Protein AF-A0A2T6D0Q4-F1 (afdb_monomer)

Sequence (81 aa):
MGKNLGYRVPDEIGIGFLSLHPEEFNFSGAIQNCEVIGATAVDVMTEEMNHNHLGVQNFPKLVYIESSWPSGSVTHPSWSG

Solvent-accessible surface area (backbone atoms only — not comparable to full-atom values): 5154 Å² total; per-residue (Å²): 137,79,81,88,81,80,75,50,73,20,86,76,44,62,50,76,40,83,69,30,58,84,89,50,55,64,43,17,28,31,32,58,55,62,69,60,52,53,52,51,52,52,52,54,50,51,55,35,51,76,69,72,51,71,84,84,63,96,74,75,87,85,82,87,79,88,61,56,56,45,85,17,70,29,35,39,90,89,64,82,115

Structure (mmCIF, N/CA/C/O backbone):
data_AF-A0A2T6D0Q4-F1
#
_entry.id   AF-A0A2T6D0Q4-F1
#
loop_
_atom_site.group_PDB
_atom_site.id
_atom_site.type_symbol
_atom_site.label_atom_id
_atom_site.label_alt_id
_atom_site.label_comp_id
_atom_site.label_asym_id
_atom_site.label_entity_id
_atom_site.label_seq_id
_atom_site.pdbx_PDB_ins_code
_atom_site.Cartn_x
_atom_site.Cartn_y
_atom_site.Cartn_z
_atom_site.occupancy
_atom_site.B_iso_or_equiv
_atom_site.auth_seq_id
_atom_site.auth_comp_id
_atom_site.auth_asym_id
_atom_site.auth_atom_id
_atom_site.pdbx_PDB_model_num
ATOM 1 N N . MET A 1 1 ? 6.793 8.911 22.044 1.00 39.75 1 MET A N 1
ATOM 2 C CA . MET A 1 1 ? 6.118 8.273 23.195 1.00 39.75 1 MET A CA 1
ATOM 3 C C . MET A 1 1 ? 4.954 9.171 23.608 1.00 39.75 1 MET A C 1
ATOM 5 O O . MET A 1 1 ? 5.189 10.206 24.219 1.00 39.75 1 MET A O 1
ATOM 9 N N . GLY A 1 2 ? 3.740 8.895 23.122 1.00 45.62 2 GLY A N 1
ATOM 10 C CA . GLY A 1 2 ? 2.572 9.770 23.307 1.00 45.62 2 GLY A CA 1
ATOM 11 C C . GLY A 1 2 ? 1.984 9.676 24.717 1.00 45.62 2 GLY A C 1
ATOM 12 O O . GLY A 1 2 ? 2.014 8.611 25.328 1.00 45.62 2 GLY A O 1
ATOM 13 N N . LYS A 1 3 ? 1.461 10.793 25.240 1.00 53.28 3 LYS A N 1
ATOM 14 C CA . LYS A 1 3 ? 0.686 10.826 26.490 1.00 53.28 3 LYS A CA 1
ATOM 15 C C . LYS A 1 3 ? -0.518 9.881 26.371 1.00 53.28 3 LYS A C 1
ATOM 17 O O . LYS A 1 3 ? -1.255 9.970 25.393 1.00 53.28 3 LYS A O 1
ATOM 22 N N . ASN A 1 4 ? -0.745 9.033 27.376 1.00 62.16 4 ASN A N 1
ATOM 23 C CA . ASN A 1 4 ? -1.987 8.268 27.507 1.00 62.16 4 ASN A CA 1
ATOM 24 C C . ASN A 1 4 ? -3.133 9.246 27.797 1.00 62.16 4 ASN A C 1
ATOM 26 O O . ASN A 1 4 ? -3.292 9.703 28.926 1.00 62.16 4 ASN A O 1
ATOM 30 N N . LEU A 1 5 ? -3.891 9.604 26.761 1.00 73.50 5 LEU A N 1
ATOM 31 C CA . LEU A 1 5 ? -5.028 10.524 26.859 1.00 73.50 5 LEU A CA 1
ATOM 32 C C . LEU A 1 5 ? -6.285 9.863 27.462 1.00 73.50 5 LEU A C 1
ATOM 34 O O . LEU A 1 5 ? -7.246 10.562 27.753 1.00 73.50 5 LEU A O 1
ATOM 38 N N . GLY A 1 6 ? -6.271 8.542 27.687 1.00 83.88 6 GLY A N 1
ATOM 39 C CA . GLY A 1 6 ? -7.335 7.808 28.388 1.00 83.88 6 GLY A CA 1
ATOM 40 C C . GLY A 1 6 ? -8.578 7.470 27.556 1.00 83.88 6 GLY A C 1
ATOM 41 O O . GLY A 1 6 ? -9.526 6.924 28.113 1.00 83.88 6 GLY A O 1
ATOM 42 N N . TYR A 1 7 ? -8.582 7.760 26.253 1.00 87.25 7 TYR A N 1
ATOM 43 C CA . TYR A 1 7 ? -9.699 7.440 25.359 1.00 87.25 7 TYR A CA 1
ATOM 44 C C . TYR A 1 7 ? -9.758 5.949 24.993 1.00 87.25 7 TYR A C 1
ATOM 46 O O . TYR A 1 7 ? -8.721 5.308 24.801 1.00 87.25 7 TYR A O 1
ATOM 54 N N . ARG A 1 8 ? -10.974 5.409 24.855 1.00 88.75 8 ARG A N 1
ATOM 55 C CA . ARG A 1 8 ? -11.239 4.028 24.423 1.00 88.75 8 ARG A CA 1
ATOM 56 C C . ARG A 1 8 ? -11.319 3.920 22.900 1.00 88.75 8 ARG A C 1
ATOM 58 O O . ARG A 1 8 ? -12.041 4.670 22.249 1.00 88.75 8 ARG A O 1
ATOM 65 N N . VAL A 1 9 ? -10.621 2.934 22.350 1.00 90.12 9 VAL A N 1
ATOM 66 C CA . VAL A 1 9 ? -10.691 2.540 20.936 1.00 90.12 9 VAL A CA 1
ATOM 67 C C . VAL A 1 9 ? -11.468 1.221 20.861 1.00 90.12 9 VAL A C 1
ATOM 69 O O . VAL A 1 9 ? -11.165 0.333 21.661 1.00 90.12 9 VAL A O 1
ATOM 72 N N . PRO A 1 10 ? -12.439 1.056 19.945 1.00 91.88 10 PRO A N 1
ATOM 73 C CA . PRO A 1 10 ? -12.851 1.996 18.894 1.00 91.88 10 PRO A CA 1
ATOM 74 C C . PRO A 1 10 ? -13.986 2.966 19.287 1.00 91.88 10 PRO A C 1
ATOM 76 O O . PRO A 1 10 ? -14.396 3.778 18.460 1.00 91.88 10 PRO A O 1
ATOM 79 N N . ASP A 1 11 ? -14.518 2.871 20.510 1.00 89.62 11 ASP A N 1
ATOM 80 C CA . ASP A 1 11 ? -15.784 3.520 20.896 1.00 89.62 11 ASP A CA 1
ATOM 81 C C . ASP A 1 11 ? -15.729 5.055 20.938 1.00 89.62 11 ASP A C 1
ATOM 83 O O . ASP A 1 11 ? -16.677 5.722 20.530 1.00 89.62 11 ASP A O 1
ATOM 87 N N . GLU A 1 12 ? -14.645 5.625 21.472 1.00 90.88 12 GLU A N 1
ATOM 88 C CA . GLU A 1 12 ? -14.483 7.078 21.621 1.00 90.88 12 GLU A CA 1
ATOM 89 C C . GLU A 1 12 ? -13.621 7.665 20.501 1.00 90.88 12 GLU A C 1
ATOM 91 O O . GLU A 1 12 ? -13.828 8.809 20.095 1.00 90.88 12 GLU A O 1
ATOM 96 N N . ILE A 1 13 ? -12.655 6.891 19.997 1.00 90.06 13 ILE A N 1
ATOM 97 C CA . ILE A 1 13 ? -11.778 7.273 18.888 1.00 90.06 13 ILE A CA 1
ATOM 98 C C . ILE A 1 13 ? -11.537 6.055 17.992 1.00 90.06 13 ILE A C 1
ATOM 100 O O . ILE A 1 13 ? -11.156 4.991 18.474 1.00 90.06 13 ILE A O 1
ATOM 104 N N . GLY A 1 14 ? -11.696 6.241 16.680 1.00 90.69 14 GLY A N 1
ATOM 105 C CA . GLY A 1 14 ? -11.277 5.272 15.668 1.00 90.69 14 GLY A CA 1
ATOM 106 C C . GLY A 1 14 ? -9.849 5.532 15.179 1.00 90.69 14 GLY A C 1
ATOM 107 O O . GLY A 1 14 ? -9.427 6.683 15.065 1.00 90.69 14 GLY A O 1
ATOM 108 N N . ILE A 1 15 ? -9.115 4.468 14.856 1.00 91.25 15 ILE A N 1
ATOM 109 C CA . ILE A 1 15 ? -7.766 4.534 14.285 1.00 91.25 15 ILE A CA 1
ATOM 110 C C . ILE A 1 15 ? -7.791 3.918 12.889 1.00 91.25 15 ILE A C 1
ATOM 112 O O . ILE A 1 15 ? -8.202 2.774 12.719 1.00 91.25 15 ILE A O 1
ATOM 116 N N . GLY A 1 16 ? -7.328 4.682 11.901 1.00 92.31 16 GLY A N 1
ATOM 117 C CA . GLY A 1 16 ? -7.089 4.206 10.543 1.00 92.31 16 GLY A CA 1
ATOM 118 C C . GLY A 1 16 ? -5.600 4.243 10.223 1.00 92.31 16 GLY A C 1
ATOM 119 O O . GLY A 1 16 ? -4.940 5.259 10.449 1.00 92.31 16 GLY A O 1
ATOM 120 N N . PHE A 1 17 ? -5.073 3.148 9.689 1.00 93.81 17 PHE A N 1
ATOM 121 C CA . PHE A 1 17 ? -3.692 3.053 9.229 1.00 93.81 17 PHE A CA 1
ATOM 122 C C . PHE A 1 17 ? -3.621 3.323 7.723 1.00 93.81 17 PHE A C 1
ATOM 124 O O . PHE A 1 17 ? -4.442 2.840 6.953 1.00 93.81 17 PHE A O 1
ATOM 131 N N . LEU A 1 18 ? -2.632 4.098 7.279 1.00 91.56 18 LEU A N 1
ATOM 132 C CA . LEU A 1 18 ? -2.471 4.429 5.853 1.00 91.56 18 LEU A CA 1
ATOM 133 C C . LEU A 1 18 ? -1.588 3.432 5.091 1.00 91.56 18 LEU A C 1
ATOM 135 O O . LE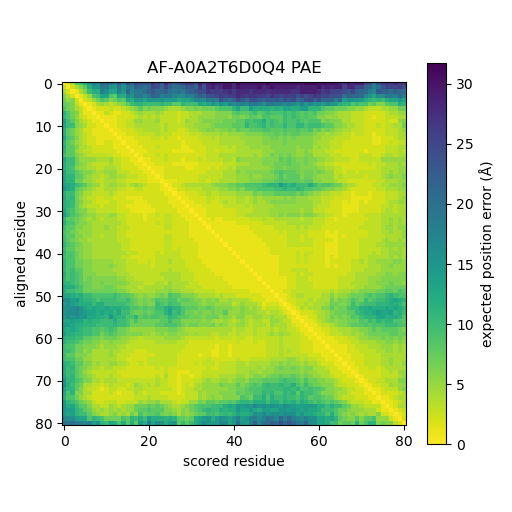U A 1 18 ? -1.441 3.549 3.880 1.00 91.56 18 LEU A O 1
ATOM 139 N N . SER A 1 19 ? -0.953 2.502 5.802 1.00 92.56 19 SER A N 1
ATOM 140 C CA . SER A 1 19 ? 0.027 1.581 5.238 1.00 92.56 19 SER A CA 1
ATOM 141 C C . SER A 1 19 ? 0.014 0.283 6.029 1.00 92.56 19 SER A C 1
ATOM 143 O O . SER A 1 19 ? 0.835 0.101 6.925 1.00 92.56 19 SER A O 1
ATOM 145 N N . LEU A 1 20 ? -0.942 -0.587 5.719 1.00 94.56 20 LEU A N 1
ATOM 146 C CA . LEU A 1 20 ? -0.997 -1.932 6.274 1.00 94.56 20 LEU A CA 1
ATOM 147 C C . LE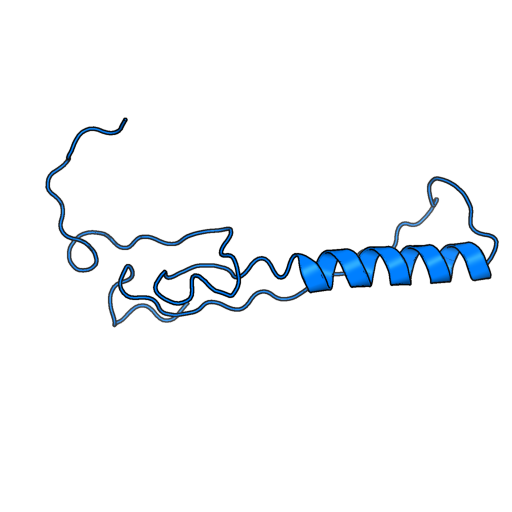U A 1 20 ? -0.250 -2.912 5.376 1.00 94.56 20 LEU A C 1
ATOM 149 O O . LEU A 1 20 ? -0.436 -2.931 4.152 1.00 94.56 20 LEU A O 1
ATOM 153 N N . HIS A 1 21 ? 0.553 -3.766 6.006 1.00 92.12 21 HIS A N 1
ATOM 154 C CA . HIS A 1 21 ? 0.946 -5.027 5.404 1.00 92.12 21 HIS A CA 1
ATOM 155 C C . HIS A 1 21 ? -0.301 -5.924 5.272 1.00 92.12 21 HIS A C 1
ATOM 157 O O . HIS A 1 21 ? -1.156 -5.899 6.160 1.00 92.12 21 HIS A O 1
ATOM 163 N N . PRO A 1 22 ? -0.437 -6.747 4.215 1.00 89.00 22 PRO A N 1
ATOM 164 C CA . PRO A 1 22 ? -1.610 -7.613 4.038 1.00 89.00 22 PRO A CA 1
ATOM 165 C C . PRO A 1 22 ? -1.912 -8.544 5.227 1.00 89.00 22 PRO A C 1
ATOM 167 O O . PRO A 1 22 ? -3.056 -8.935 5.442 1.00 89.00 22 PRO A O 1
ATOM 170 N N . GLU A 1 23 ? -0.898 -8.876 6.028 1.00 91.12 23 GLU A N 1
ATOM 171 C CA . GLU A 1 23 ? -1.035 -9.717 7.227 1.00 91.12 23 GLU A CA 1
ATOM 172 C C . GLU A 1 23 ? -1.561 -8.961 8.465 1.00 91.12 23 GLU A C 1
ATOM 174 O O . GLU A 1 23 ? -1.907 -9.576 9.471 1.00 91.12 23 GLU A O 1
ATOM 179 N N . GLU A 1 24 ? -1.682 -7.633 8.405 1.00 90.69 24 GLU A N 1
ATOM 180 C CA . GLU A 1 24 ? -2.155 -6.777 9.502 1.00 90.69 24 GLU A CA 1
ATOM 181 C C . GLU A 1 24 ? -3.682 -6.561 9.477 1.00 90.69 24 GLU A C 1
ATOM 183 O O . GLU A 1 24 ? -4.189 -5.523 9.901 1.00 90.69 24 GLU A O 1
ATOM 188 N N . PHE A 1 25 ? -4.443 -7.563 9.025 1.00 83.12 25 PHE A N 1
ATOM 189 C CA . PHE A 1 25 ? -5.902 -7.497 8.818 1.00 83.12 25 PHE A CA 1
ATOM 190 C C . PHE A 1 25 ? -6.730 -7.215 10.086 1.00 83.12 25 PHE A C 1
ATOM 192 O O . PHE A 1 25 ? -7.917 -6.908 9.999 1.00 83.12 25 PHE A O 1
ATOM 199 N N . ASN A 1 26 ? -6.125 -7.321 11.273 1.00 89.88 26 ASN A N 1
ATOM 200 C CA . ASN A 1 26 ? -6.773 -6.963 12.537 1.00 89.88 26 ASN A CA 1
ATOM 201 C C . ASN A 1 26 ? -6.927 -5.443 12.714 1.00 89.88 26 ASN A C 1
ATOM 203 O O . ASN A 1 26 ? -7.720 -5.004 13.551 1.00 89.88 26 ASN A O 1
ATOM 207 N N . PHE A 1 27 ? -6.180 -4.644 11.949 1.00 92.31 27 PHE A N 1
ATOM 208 C CA . PHE A 1 27 ? -6.276 -3.192 11.948 1.00 92.31 27 PHE A CA 1
ATOM 209 C C . PHE A 1 27 ? -7.110 -2.687 10.778 1.00 92.31 27 PHE A C 1
ATOM 211 O O . PHE A 1 27 ? -7.165 -3.293 9.712 1.00 92.31 27 PHE A O 1
ATOM 218 N N . SER A 1 28 ? -7.752 -1.544 10.989 1.00 93.38 28 SER A N 1
ATOM 219 C CA . SER A 1 28 ? -8.478 -0.846 9.939 1.00 93.38 28 SER A CA 1
ATOM 220 C C . SER A 1 28 ? -7.532 0.079 9.199 1.00 93.38 28 SER A C 1
ATOM 222 O O . SER A 1 28 ? -6.840 0.881 9.831 1.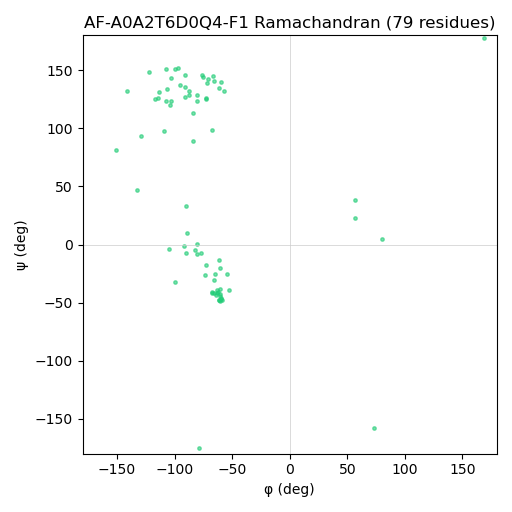00 93.38 28 SER A O 1
ATOM 224 N N . GLY A 1 29 ? -7.489 0.007 7.876 1.00 93.62 29 GLY A N 1
ATOM 225 C CA . GLY A 1 29 ? -6.563 0.836 7.117 1.00 93.62 29 GLY A CA 1
ATOM 226 C C . GLY A 1 29 ? -6.438 0.456 5.656 1.00 93.62 29 GLY A C 1
ATOM 227 O O . GLY A 1 29 ? -7.015 -0.528 5.220 1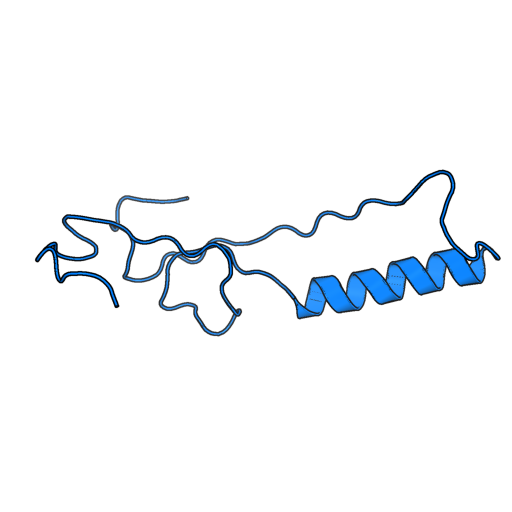.00 93.62 29 GLY A O 1
ATOM 228 N N . ALA A 1 30 ? -5.645 1.218 4.913 1.00 94.25 30 ALA A N 1
ATOM 229 C CA . ALA A 1 30 ? -5.334 0.938 3.518 1.00 94.25 30 ALA A CA 1
ATOM 230 C C . ALA A 1 30 ? -4.229 -0.127 3.412 1.00 94.25 30 ALA A C 1
ATOM 232 O O . ALA A 1 30 ? -3.127 0.063 3.939 1.00 94.25 30 ALA A O 1
ATOM 233 N N . ILE A 1 31 ? -4.498 -1.232 2.709 1.00 94.75 31 ILE A N 1
ATOM 234 C CA . ILE A 1 31 ? -3.465 -2.223 2.369 1.00 94.75 31 ILE A CA 1
ATOM 235 C C . ILE A 1 31 ? -2.552 -1.647 1.288 1.00 94.75 31 ILE A C 1
ATOM 237 O O . ILE A 1 31 ? -3.015 -1.227 0.228 1.00 94.75 31 ILE A O 1
ATOM 241 N N . GLN A 1 32 ? -1.244 -1.644 1.536 1.00 91.88 32 GLN A N 1
ATOM 242 C CA . GLN A 1 32 ? -0.290 -0.973 0.654 1.00 91.88 32 GLN A CA 1
ATOM 243 C C . GLN A 1 32 ? -0.039 -1.719 -0.667 1.00 91.88 32 GLN A C 1
ATOM 245 O O . GLN A 1 32 ? 0.314 -1.088 -1.656 1.00 91.88 32 GLN A O 1
ATOM 250 N N . ASN A 1 33 ? -0.213 -3.046 -0.701 1.00 93.75 33 ASN A N 1
ATOM 251 C CA . ASN A 1 33 ? 0.042 -3.890 -1.879 1.00 93.75 33 ASN A CA 1
ATOM 252 C C . ASN A 1 33 ? 1.482 -3.777 -2.436 1.00 93.75 33 ASN A C 1
ATOM 254 O O . ASN A 1 33 ? 1.693 -3.823 -3.647 1.00 93.75 33 ASN A O 1
ATOM 258 N N . CYS A 1 34 ? 2.491 -3.662 -1.561 1.00 93.50 34 CYS A N 1
ATOM 259 C CA . CYS A 1 34 ? 3.903 -3.484 -1.944 1.00 93.50 34 CYS A CA 1
ATOM 260 C C . CYS A 1 34 ? 4.439 -4.516 -2.938 1.00 93.50 34 CYS A C 1
ATOM 262 O O . CYS A 1 34 ? 5.195 -4.155 -3.836 1.00 93.50 34 CYS A O 1
ATOM 264 N N . GLU A 1 35 ? 4.054 -5.784 -2.796 1.00 94.06 35 GLU A N 1
ATOM 265 C CA . GLU A 1 35 ? 4.483 -6.840 -3.719 1.00 94.06 35 GLU A CA 1
ATOM 266 C C . GLU A 1 35 ? 3.946 -6.598 -5.134 1.00 94.06 35 GLU A C 1
ATOM 268 O O . GLU A 1 35 ? 4.696 -6.669 -6.106 1.00 94.06 35 GLU A O 1
ATOM 273 N N . VAL A 1 36 ? 2.669 -6.217 -5.246 1.00 95.50 36 VAL A N 1
ATOM 274 C CA . VAL A 1 36 ? 2.026 -5.879 -6.523 1.00 95.50 36 VAL A CA 1
ATOM 275 C C . VAL A 1 36 ? 2.645 -4.617 -7.122 1.00 95.50 36 VAL A C 1
ATOM 277 O O . VAL A 1 36 ? 2.914 -4.583 -8.322 1.00 95.50 36 VAL A O 1
ATOM 280 N N . ILE A 1 37 ? 2.927 -3.599 -6.300 1.00 96.00 37 ILE A N 1
ATOM 281 C CA . ILE A 1 37 ? 3.630 -2.377 -6.727 1.00 96.00 37 ILE A CA 1
ATOM 282 C C . ILE A 1 37 ? 5.008 -2.723 -7.298 1.00 96.00 37 ILE A C 1
ATOM 284 O O . ILE A 1 37 ? 5.356 -2.259 -8.384 1.00 96.00 37 ILE A O 1
ATOM 288 N N . GLY A 1 38 ? 5.779 -3.553 -6.594 1.00 96.62 38 GLY A N 1
ATOM 289 C CA . GLY A 1 38 ? 7.106 -3.978 -7.029 1.00 96.62 38 GLY A CA 1
ATOM 290 C C . GLY A 1 38 ? 7.070 -4.749 -8.348 1.00 96.62 38 GLY A C 1
ATOM 291 O O . GLY A 1 38 ? 7.819 -4.417 -9.265 1.00 96.62 38 GLY A O 1
ATOM 292 N N . ALA A 1 39 ? 6.167 -5.724 -8.470 1.00 97.62 39 ALA A N 1
ATOM 293 C CA . ALA A 1 39 ? 5.980 -6.485 -9.705 1.00 97.62 39 ALA A CA 1
ATOM 294 C C . ALA A 1 39 ? 5.595 -5.570 -10.880 1.00 97.62 39 ALA A C 1
ATOM 296 O O . ALA A 1 39 ? 6.241 -5.592 -11.925 1.00 97.62 39 ALA A O 1
ATOM 297 N N . THR A 1 40 ? 4.630 -4.673 -10.666 1.00 97.56 40 THR A N 1
ATOM 298 C CA . THR A 1 40 ? 4.174 -3.712 -11.681 1.00 97.56 40 THR A CA 1
ATOM 299 C C . THR A 1 40 ? 5.300 -2.784 -12.140 1.00 97.56 40 THR A C 1
ATOM 301 O O . THR A 1 40 ? 5.402 -2.467 -13.323 1.00 97.56 40 THR A O 1
ATOM 304 N N . ALA A 1 41 ? 6.179 -2.353 -11.232 1.00 95.62 41 ALA A N 1
ATOM 305 C CA . ALA A 1 41 ? 7.328 -1.530 -11.597 1.00 95.62 41 ALA A CA 1
ATOM 306 C C . ALA A 1 41 ? 8.303 -2.272 -12.531 1.00 95.62 41 ALA A C 1
ATOM 308 O O . ALA A 1 41 ? 8.825 -1.674 -13.475 1.00 95.62 41 ALA A O 1
ATOM 309 N N . VAL A 1 42 ? 8.530 -3.570 -12.295 1.00 96.88 42 VAL A N 1
ATOM 310 C CA . VAL A 1 42 ? 9.365 -4.419 -13.163 1.00 96.88 42 VAL A CA 1
ATOM 311 C C . VAL A 1 42 ? 8.706 -4.632 -14.527 1.00 96.88 42 VAL A C 1
ATOM 313 O O . VAL A 1 42 ? 9.389 -4.541 -15.549 1.00 96.88 42 VAL A O 1
ATOM 316 N N . ASP A 1 43 ? 7.392 -4.848 -14.563 1.00 96.25 43 ASP A N 1
ATOM 317 C CA . ASP A 1 43 ? 6.642 -5.003 -15.813 1.00 96.25 43 ASP A CA 1
ATOM 318 C C . ASP A 1 43 ? 6.724 -3.738 -16.677 1.00 96.25 43 ASP A C 1
ATOM 320 O O . ASP A 1 43 ? 7.082 -3.815 -17.855 1.00 96.25 43 ASP A O 1
ATOM 324 N N . VAL A 1 44 ? 6.494 -2.559 -16.082 1.00 94.56 44 VAL A N 1
ATOM 325 C CA . VAL A 1 44 ? 6.616 -1.270 -16.783 1.00 94.56 44 VAL A CA 1
ATOM 326 C C . VAL A 1 44 ? 8.039 -1.069 -17.305 1.00 94.56 44 VAL A C 1
ATOM 328 O O . VAL A 1 44 ? 8.216 -0.691 -18.4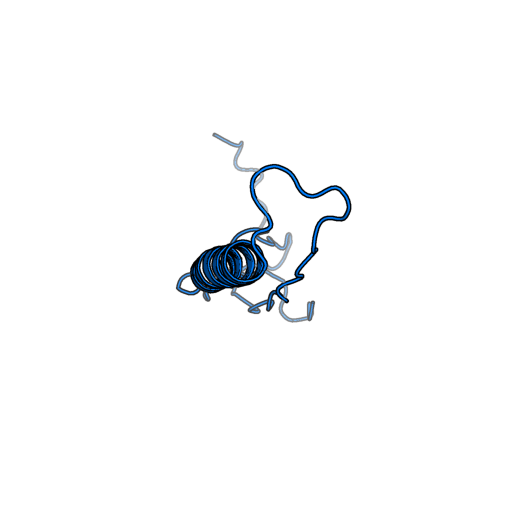59 1.00 94.56 44 VAL A O 1
ATOM 331 N N . MET A 1 45 ? 9.066 -1.363 -16.501 1.00 93.31 45 MET A N 1
ATOM 332 C CA . MET A 1 45 ? 10.460 -1.264 -16.949 1.00 93.31 45 MET A CA 1
ATOM 333 C C . MET A 1 45 ? 10.743 -2.182 -18.146 1.00 93.31 45 MET A C 1
ATOM 335 O O . MET A 1 45 ? 11.362 -1.756 -19.120 1.00 93.31 45 MET A O 1
ATOM 339 N N . THR A 1 46 ? 10.288 -3.433 -18.078 1.00 94.56 46 THR A N 1
ATOM 340 C CA . THR A 1 46 ? 10.499 -4.437 -19.130 1.00 94.56 46 THR A CA 1
ATOM 341 C C . THR A 1 46 ? 9.834 -4.012 -20.435 1.00 94.56 46 THR A C 1
ATOM 343 O O . THR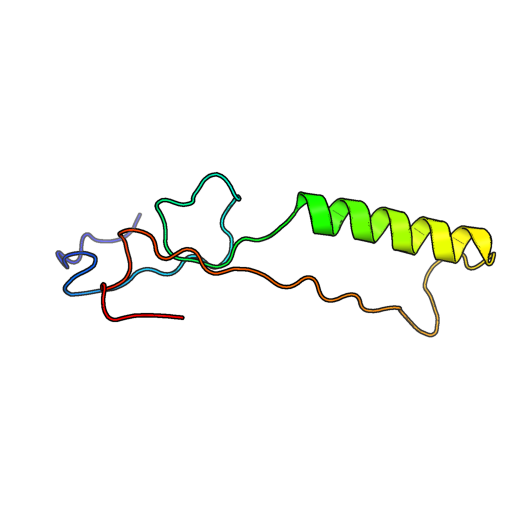 A 1 46 ? 10.416 -4.154 -21.511 1.00 94.56 46 THR A O 1
ATOM 346 N N . GLU A 1 47 ? 8.631 -3.446 -20.347 1.00 93.12 47 GLU A N 1
ATOM 347 C CA . GLU A 1 47 ? 7.920 -2.893 -21.494 1.00 93.12 47 GLU A CA 1
ATOM 348 C C . GLU A 1 47 ? 8.707 -1.752 -22.153 1.00 93.12 47 GLU A C 1
ATOM 350 O O . GLU A 1 47 ? 8.907 -1.781 -23.366 1.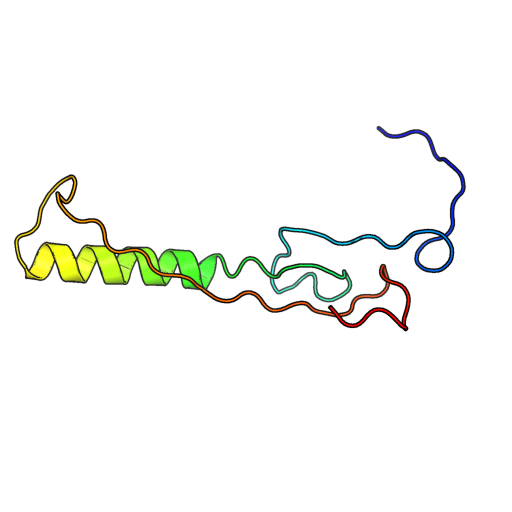00 93.12 47 GLU A O 1
ATOM 355 N N . GLU A 1 48 ? 9.208 -0.781 -21.385 1.00 92.44 48 GLU A N 1
ATOM 356 C CA . GLU A 1 48 ? 9.994 0.331 -21.938 1.00 92.44 48 GLU A CA 1
ATOM 357 C C . GLU A 1 48 ? 11.305 -0.162 -22.577 1.00 92.44 48 GLU A C 1
ATOM 359 O O . GLU A 1 48 ? 11.651 0.243 -23.691 1.00 92.44 48 GLU A O 1
ATOM 364 N N . MET A 1 49 ? 11.998 -1.113 -21.939 1.00 92.19 49 MET A N 1
ATOM 365 C CA . MET A 1 49 ? 13.224 -1.705 -22.488 1.00 92.19 49 MET A CA 1
ATOM 366 C C . MET A 1 49 ? 12.979 -2.404 -23.829 1.00 92.19 49 MET A C 1
ATOM 368 O O . MET A 1 49 ? 13.762 -2.226 -24.763 1.00 92.19 49 MET A O 1
ATOM 372 N N . ASN A 1 50 ? 11.880 -3.152 -23.955 1.00 94.06 50 ASN A N 1
ATOM 373 C CA . ASN A 1 50 ? 11.517 -3.828 -25.203 1.00 94.06 50 ASN A CA 1
ATOM 374 C C . ASN A 1 50 ? 11.203 -2.845 -26.344 1.00 94.06 50 ASN A C 1
ATOM 376 O O . ASN A 1 50 ? 11.392 -3.183 -27.513 1.00 94.06 50 ASN A O 1
ATOM 380 N N . HIS A 1 51 ? 10.785 -1.618 -26.024 1.00 90.88 51 HIS A N 1
ATOM 381 C CA . HIS A 1 51 ? 10.576 -0.542 -26.995 1.00 90.88 51 HIS A CA 1
ATOM 382 C C . HIS A 1 51 ? 11.833 0.314 -27.245 1.00 90.88 51 HIS A C 1
ATOM 384 O O . HIS A 1 51 ? 11.755 1.336 -27.923 1.00 90.88 51 HIS A O 1
ATOM 390 N N . ASN A 1 52 ? 13.005 -0.099 -26.740 1.00 89.88 52 ASN A N 1
ATOM 391 C CA . ASN A 1 52 ? 14.255 0.673 -26.758 1.00 89.88 52 ASN A CA 1
ATOM 392 C C . ASN A 1 52 ? 14.139 2.053 -26.085 1.00 89.88 52 ASN A C 1
ATOM 394 O O . ASN A 1 52 ? 14.931 2.959 -26.362 1.00 89.88 52 ASN A O 1
ATOM 398 N N . HIS A 1 53 ? 13.171 2.223 -25.187 1.00 90.38 53 HIS A N 1
ATOM 399 C CA . HIS A 1 53 ? 13.053 3.409 -24.362 1.00 90.38 53 HIS A CA 1
ATOM 400 C C . HIS A 1 53 ? 13.960 3.252 -23.142 1.00 90.38 53 HIS A C 1
ATOM 402 O O . HIS A 1 53 ? 13.750 2.402 -22.278 1.00 90.38 53 HIS A O 1
ATOM 408 N N . LEU A 1 54 ? 14.999 4.080 -23.076 1.00 84.81 54 LEU A N 1
ATOM 409 C CA . LEU A 1 54 ? 16.002 4.039 -22.018 1.00 84.81 54 LEU A CA 1
ATOM 410 C C . LEU A 1 54 ? 16.072 5.387 -21.306 1.00 84.81 54 LEU A C 1
ATOM 412 O O . LEU A 1 54 ? 15.885 6.440 -21.913 1.00 84.81 54 LEU A O 1
ATOM 416 N N . GLY A 1 55 ? 16.399 5.351 -20.017 1.00 86.25 55 GLY A N 1
ATOM 417 C CA . GLY A 1 55 ? 16.485 6.553 -19.196 1.00 86.25 55 GLY A CA 1
ATOM 418 C C . GLY A 1 55 ? 15.115 7.145 -18.858 1.00 86.25 55 GLY A C 1
ATOM 419 O O . GLY A 1 55 ? 14.097 6.452 -18.834 1.00 86.25 55 GLY A O 1
ATOM 420 N N . VAL A 1 56 ? 15.108 8.437 -18.530 1.00 86.12 56 VAL A N 1
ATOM 421 C CA . VAL A 1 56 ? 13.893 9.151 -18.122 1.00 86.12 56 VAL A CA 1
ATOM 422 C C . VAL A 1 56 ? 12.993 9.372 -19.336 1.00 86.12 56 VAL A C 1
ATOM 424 O O . VAL A 1 56 ? 13.419 9.956 -20.330 1.00 86.12 56 VAL A O 1
ATOM 427 N N . GLN A 1 57 ? 11.743 8.921 -19.239 1.00 84.19 57 GLN A N 1
ATOM 428 C CA . GLN A 1 57 ? 10.759 9.065 -20.309 1.00 84.19 57 GLN A CA 1
ATOM 429 C C . GLN A 1 57 ? 10.294 10.517 -20.453 1.00 84.19 57 GLN A C 1
ATOM 431 O O . GLN A 1 57 ? 9.996 11.180 -19.460 1.00 84.19 57 GLN A O 1
ATOM 436 N N . ASN A 1 58 ? 10.145 10.984 -21.697 1.00 88.44 58 ASN A N 1
ATOM 437 C CA . ASN A 1 58 ? 9.519 12.282 -21.984 1.00 88.44 58 ASN A CA 1
ATOM 438 C C . ASN A 1 58 ? 8.028 12.296 -21.597 1.00 88.44 58 ASN A C 1
ATOM 440 O O . ASN A 1 58 ? 7.496 13.337 -21.221 1.00 88.44 58 ASN A O 1
ATOM 444 N N . PHE A 1 59 ? 7.369 11.135 -21.679 1.00 88.81 59 PHE A N 1
ATOM 445 C CA . PHE A 1 59 ? 5.966 10.936 -21.320 1.00 88.81 59 PHE A CA 1
ATOM 446 C C . PHE A 1 59 ? 5.858 9.733 -20.372 1.00 88.81 59 PHE A C 1
ATOM 448 O O . PHE A 1 59 ? 5.826 8.595 -20.836 1.00 88.81 59 PHE A O 1
ATOM 455 N N . PRO A 1 60 ? 5.870 9.947 -19.046 1.00 88.56 60 PRO A N 1
ATOM 456 C CA . PRO A 1 60 ? 5.884 8.849 -18.089 1.00 88.56 60 PRO A CA 1
ATOM 457 C C . PRO A 1 60 ? 4.542 8.110 -18.049 1.00 88.56 60 PRO A C 1
ATOM 459 O O . PRO A 1 60 ? 3.473 8.722 -18.086 1.00 88.56 60 PRO A O 1
ATOM 462 N N . LYS A 1 61 ? 4.607 6.785 -17.900 1.00 90.12 61 LYS A N 1
ATOM 463 C CA . LYS A 1 61 ? 3.443 5.945 -17.609 1.00 90.12 61 LYS A CA 1
ATOM 464 C C . LYS A 1 61 ? 3.131 6.010 -16.113 1.00 90.12 61 LYS A C 1
ATOM 466 O O . LYS A 1 61 ? 4.014 5.798 -15.285 1.00 90.12 61 LYS A O 1
ATOM 471 N N . LEU A 1 62 ? 1.875 6.291 -15.773 1.00 93.31 62 LEU A N 1
ATOM 472 C CA . LEU A 1 62 ? 1.366 6.233 -14.402 1.00 93.31 62 LEU A CA 1
ATOM 473 C C . LEU A 1 62 ? 0.456 5.017 -14.264 1.00 93.31 62 LEU A C 1
ATOM 475 O O . LEU A 1 62 ? -0.519 4.889 -15.003 1.00 93.31 62 LEU A O 1
ATOM 479 N N . VAL A 1 63 ? 0.773 4.145 -13.310 1.00 95.06 63 VAL A N 1
ATOM 480 C CA . VAL A 1 63 ? -0.054 2.987 -12.965 1.00 95.06 63 VAL A CA 1
ATOM 481 C C . VAL A 1 63 ? -0.585 3.181 -11.553 1.00 95.06 63 VAL A C 1
ATOM 483 O O . VAL A 1 63 ? 0.183 3.429 -10.624 1.00 95.06 63 VAL A O 1
ATOM 486 N N . TYR A 1 64 ? -1.903 3.081 -11.405 1.00 95.62 64 TYR A N 1
ATOM 487 C CA . TYR A 1 64 ? -2.583 3.158 -10.118 1.00 95.62 64 TYR A CA 1
ATOM 488 C C . TYR A 1 64 ? -2.978 1.752 -9.691 1.00 95.62 64 TYR A C 1
ATOM 490 O O . TYR A 1 64 ? -3.676 1.054 -10.422 1.00 95.62 64 TYR A O 1
ATOM 498 N N . ILE A 1 65 ? -2.522 1.351 -8.509 1.00 95.12 65 ILE A N 1
ATOM 499 C CA . ILE A 1 65 ? -2.894 0.081 -7.891 1.00 95.12 65 ILE A CA 1
ATOM 500 C C . ILE A 1 65 ? -3.894 0.401 -6.793 1.00 95.12 65 ILE A C 1
ATOM 502 O O . ILE A 1 65 ? -3.599 1.171 -5.878 1.00 95.12 65 ILE A O 1
ATOM 506 N N . GLU A 1 66 ? -5.092 -0.158 -6.923 1.00 93.00 66 GLU A N 1
ATOM 507 C CA . GLU A 1 66 ? -6.151 0.021 -5.942 1.00 93.00 66 GLU A CA 1
ATOM 508 C C . GLU A 1 66 ? -5.762 -0.626 -4.607 1.00 93.00 66 GLU A C 1
ATOM 510 O O . GLU A 1 66 ? -5.147 -1.695 -4.552 1.00 93.00 66 GLU A O 1
ATOM 515 N N . SER A 1 67 ? -6.115 0.057 -3.522 1.00 91.81 67 SER A N 1
ATOM 516 C CA . SER A 1 67 ? -5.977 -0.444 -2.161 1.00 91.81 67 SER A CA 1
ATOM 517 C C . SER A 1 67 ? -7.343 -0.888 -1.657 1.00 91.81 67 SER A C 1
ATOM 519 O O . SER A 1 67 ? -8.352 -0.248 -1.944 1.00 91.81 67 SER A O 1
ATOM 521 N N . SER A 1 68 ? -7.373 -1.964 -0.880 1.00 90.88 68 SER A N 1
ATOM 522 C CA . SER A 1 68 ? -8.559 -2.364 -0.128 1.00 90.88 68 SER A CA 1
ATOM 523 C C . SER A 1 68 ? -8.479 -1.865 1.310 1.00 90.88 68 SER A C 1
ATOM 525 O O . SER A 1 68 ? -7.384 -1.789 1.877 1.00 90.88 68 SER A O 1
ATOM 527 N N . TRP A 1 69 ? -9.641 -1.640 1.922 1.00 90.94 69 TRP A N 1
ATOM 528 C CA . TRP A 1 69 ? -9.749 -1.281 3.330 1.00 90.94 69 TRP A CA 1
ATOM 529 C C . TRP A 1 69 ? -10.351 -2.422 4.173 1.00 90.94 69 TRP A C 1
ATOM 531 O O . TRP A 1 69 ? -11.573 -2.573 4.220 1.00 90.94 69 TRP A O 1
ATOM 541 N N . PRO A 1 70 ? -9.548 -3.255 4.862 1.00 90.06 70 PRO A N 1
ATOM 542 C CA . PRO A 1 70 ? -10.063 -4.160 5.886 1.00 90.06 70 PRO A CA 1
ATOM 543 C C . PRO A 1 70 ? -10.713 -3.394 7.045 1.00 90.06 70 PRO A C 1
ATOM 545 O O . PRO A 1 70 ? -10.154 -2.435 7.575 1.00 90.06 70 PRO A O 1
ATOM 548 N N . SER A 1 71 ? -11.891 -3.841 7.480 1.00 87.44 71 SER A N 1
ATOM 549 C CA . SER A 1 71 ? -12.524 -3.367 8.716 1.00 87.44 71 SER A CA 1
ATOM 550 C C . SER A 1 71 ? -11.965 -4.140 9.914 1.00 87.44 71 SER A C 1
ATOM 552 O O . SER A 1 71 ? -12.490 -5.186 10.293 1.00 87.44 71 SER A O 1
ATOM 554 N N . GLY A 1 72 ? -10.874 -3.639 10.492 1.00 87.50 72 GLY A N 1
ATOM 555 C CA . GLY A 1 72 ? -10.285 -4.169 11.721 1.00 87.50 72 GLY A CA 1
ATOM 556 C C . GLY A 1 72 ? -11.016 -3.726 12.996 1.00 87.50 72 GLY A C 1
ATOM 557 O O . GLY A 1 72 ? -12.039 -3.043 12.967 1.00 87.50 72 GLY A O 1
ATOM 558 N N . SER A 1 73 ? -10.463 -4.089 14.156 1.00 90.50 73 SER A N 1
ATOM 559 C CA . SER A 1 73 ? -11.086 -3.856 15.474 1.00 90.50 73 SER A CA 1
ATOM 560 C C . SER A 1 73 ? -10.902 -2.437 16.027 1.00 90.50 73 SER A C 1
ATOM 562 O O . SER A 1 73 ? -11.367 -2.127 17.124 1.00 90.50 73 SER A O 1
ATOM 564 N N . VAL A 1 74 ? -10.214 -1.569 15.282 1.00 90.75 74 VAL A N 1
ATOM 565 C CA . VAL A 1 74 ? -9.798 -0.233 15.734 1.00 90.75 74 VAL A CA 1
ATOM 566 C C . VAL A 1 74 ? -10.630 0.909 15.150 1.00 90.75 74 VAL A C 1
ATOM 568 O O . VAL A 1 74 ? -10.440 2.057 15.543 1.00 90.75 74 VAL A O 1
ATOM 571 N N . THR A 1 75 ? -11.579 0.621 14.259 1.00 92.25 75 THR A N 1
ATOM 572 C CA . THR A 1 75 ? -12.606 1.575 13.806 1.00 92.25 75 THR A CA 1
ATOM 573 C C . THR A 1 75 ? -13.962 1.214 14.384 1.00 92.25 75 THR A C 1
ATOM 575 O O . THR A 1 75 ? -14.246 0.045 14.635 1.00 92.25 75 THR A O 1
ATOM 578 N N . HIS A 1 76 ? -14.820 2.216 14.582 1.00 87.88 76 HIS A N 1
ATOM 579 C CA . HIS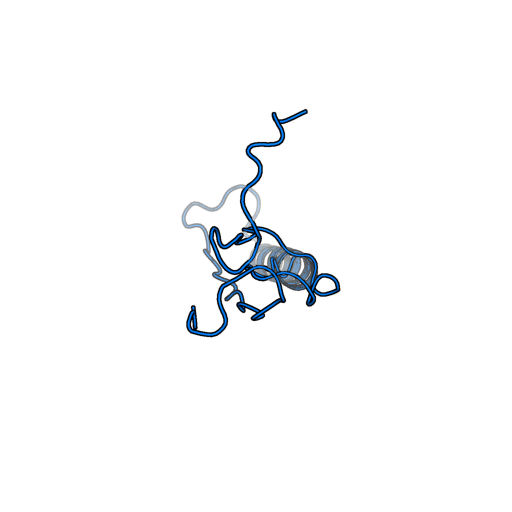 A 1 76 ? -16.172 1.975 15.075 1.00 87.88 76 HIS A CA 1
ATOM 580 C C . HIS A 1 76 ? -16.946 1.056 14.102 1.00 87.88 76 HIS A C 1
ATOM 582 O O . HIS A 1 76 ? -16.842 1.265 12.894 1.00 87.88 76 HIS A O 1
ATOM 588 N N . PRO A 1 77 ? -17.758 0.087 14.573 1.00 79.38 77 PRO A N 1
ATOM 589 C CA . PRO A 1 77 ? -18.432 -0.891 13.704 1.00 79.38 77 PRO A CA 1
ATOM 590 C C . PRO A 1 77 ? -19.389 -0.298 12.661 1.00 79.3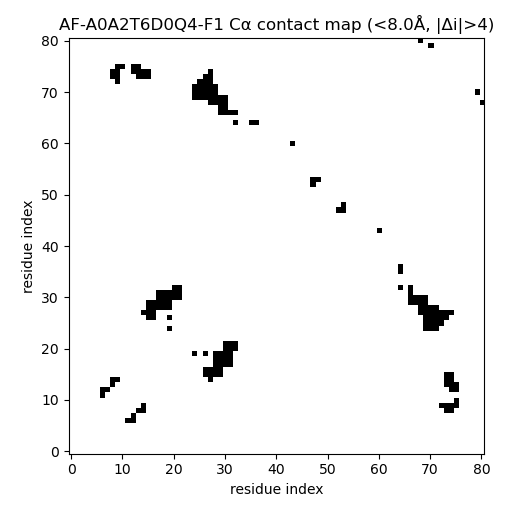8 77 PRO A C 1
ATOM 592 O O . PRO A 1 77 ? -19.735 -0.958 11.688 1.00 79.38 77 PRO A O 1
ATOM 595 N N . SER A 1 78 ? -19.848 0.939 12.869 1.00 81.69 78 SER A N 1
ATOM 596 C CA . SER A 1 78 ? -20.692 1.659 11.905 1.00 81.69 78 SER A CA 1
ATOM 597 C C . SER A 1 78 ? -19.905 2.337 10.781 1.00 81.69 78 SER A C 1
ATOM 599 O O . SER A 1 78 ? -20.507 2.985 9.929 1.00 81.69 78 SER A O 1
ATOM 601 N N . TRP A 1 79 ? -18.575 2.295 10.825 1.00 77.44 79 TRP A N 1
ATOM 602 C CA . TRP A 1 79 ? -17.712 2.902 9.824 1.00 77.44 79 TRP A CA 1
ATOM 603 C C . TRP A 1 79 ? -17.408 1.872 8.729 1.00 77.44 79 TRP A C 1
ATOM 605 O O . TRP A 1 79 ? -16.977 0.760 9.023 1.00 77.44 79 TRP A O 1
ATOM 615 N N . SER A 1 80 ? -17.662 2.243 7.475 1.00 64.19 80 SER A N 1
ATOM 616 C CA . SER A 1 80 ? -17.617 1.354 6.306 1.00 64.19 80 SER A CA 1
ATOM 617 C C . SER A 1 80 ? -16.828 1.983 5.153 1.00 64.19 80 SER A C 1
ATOM 619 O O . SER A 1 80 ? -17.361 2.102 4.046 1.00 64.19 80 SER A O 1
ATOM 621 N N . GLY A 1 81 ? -15.643 2.529 5.445 1.00 63.38 81 GLY A N 1
ATOM 622 C CA . GLY A 1 81 ? -14.805 3.125 4.398 1.00 63.38 81 GLY A CA 1
ATOM 623 C C . GLY A 1 81 ? -14.177 2.108 3.462 1.00 63.38 81 GLY A C 1
ATOM 624 O O . GLY A 1 81 ? -14.527 0.910 3.545 1.00 63.38 81 GLY A O 1
#

Mean predicted aligned error: 5.8 Å

Foldseek 3Di:
DDDCPPDDFPPRPADEDADDDPVVLQHWYWHPPVVVVVVVVVVLVVVCVVVVNDDDDPDDDDDDDDTDTRDHRRHDPVDDD

Secondary structure (DSSP, 8-state):
--------TTTT----EEEE-TT-TTS-EEE--HHHHHHHHHHHHHHHHHTT--SS-SS------PPP----TTS-TT---

Radius of gyration: 19.03 Å; Cα contacts (8 Å, |Δi|>4): 93; chains: 1; bounding box: 37×22×55 Å

Nearest PDB structures (foldseek):
  1lbi-assembly1_D  TM=7.807E-01  e=2.935E+00  Escherichia coli

pLDDT: mean 88.2, std 10.7, range [39.75, 97.62]